Protein AF-A0A935S7Q2-F1 (afdb_monomer_lite)

Sequence (94 aa):
MWFQKEKAYSLKNTDRKSFLLLYEPGITIQFKIFRYLGVGGDAAFRFVLNREKKIGEQLNSPTFSIKLLVWPDQLYYVIAPKSKVTQQYGPAEW

Structure (mmCIF, N/CA/C/O backbone):
data_AF-A0A935S7Q2-F1
#
_entry.id   AF-A0A935S7Q2-F1
#
loop_
_atom_site.group_PDB
_atom_site.id
_atom_site.type_symbol
_atom_site.label_atom_id
_atom_site.label_alt_id
_atom_site.label_comp_id
_atom_site.label_asym_id
_atom_site.label_entity_id
_atom_site.label_seq_id
_atom_site.pdbx_PDB_ins_code
_atom_site.Cartn_x
_atom_site.Cartn_y
_atom_site.Cartn_z
_atom_site.occupancy
_atom_site.B_iso_or_equiv
_atom_site.auth_seq_id
_atom_site.auth_comp_id
_atom_site.auth_asym_id
_atom_site.auth_atom_id
_atom_site.pdbx_PDB_model_num
ATOM 1 N N . MET A 1 1 ? -9.031 -44.657 43.076 1.00 37.72 1 MET A N 1
ATOM 2 C CA . MET A 1 1 ? -10.006 -44.507 41.974 1.00 37.72 1 MET A CA 1
ATOM 3 C C . MET A 1 1 ? -10.142 -43.028 41.653 1.00 37.72 1 MET A C 1
ATOM 5 O O . MET A 1 1 ? -10.532 -42.270 42.529 1.00 37.72 1 MET A O 1
ATOM 9 N N . TRP A 1 2 ? -9.735 -42.613 40.454 1.00 41.34 2 TRP A N 1
ATOM 10 C CA . TRP A 1 2 ? -9.863 -41.235 39.973 1.00 41.34 2 TRP A CA 1
ATOM 11 C C . TRP A 1 2 ? -11.249 -41.055 39.344 1.00 41.34 2 TRP A C 1
ATOM 13 O O . TRP A 1 2 ? -11.561 -41.714 38.359 1.00 41.34 2 TRP A O 1
ATOM 23 N N . PHE A 1 3 ? -12.082 -40.188 39.918 1.00 57.25 3 PHE A N 1
ATOM 24 C CA . PHE A 1 3 ? -13.378 -39.818 39.344 1.00 57.25 3 PHE A CA 1
ATOM 25 C C . PHE A 1 3 ? -13.174 -38.653 38.366 1.00 57.25 3 PHE A C 1
ATOM 27 O O . PHE A 1 3 ? -13.100 -37.492 38.773 1.00 57.25 3 PHE A O 1
ATOM 34 N N . GLN A 1 4 ? -13.060 -38.951 37.070 1.00 65.19 4 GLN A N 1
ATOM 35 C CA . GLN A 1 4 ? -13.178 -37.929 36.030 1.00 65.19 4 GLN A CA 1
ATOM 36 C C . GLN A 1 4 ? -14.651 -37.534 35.888 1.00 65.19 4 GLN A C 1
ATOM 38 O O . GLN A 1 4 ? -15.496 -38.351 35.535 1.00 65.19 4 GLN A O 1
ATOM 43 N N . LYS A 1 5 ? -14.965 -36.267 36.182 1.00 58.91 5 LYS A N 1
ATOM 44 C CA . LYS A 1 5 ? -16.274 -35.677 35.887 1.00 58.91 5 LYS A CA 1
ATOM 45 C C . LYS A 1 5 ? -16.428 -35.545 34.375 1.00 58.91 5 LYS A C 1
ATOM 47 O O . LYS A 1 5 ? -15.808 -34.675 33.765 1.00 58.91 5 LYS A O 1
ATOM 52 N N . GLU A 1 6 ? -17.282 -36.372 33.792 1.00 61.91 6 GLU A N 1
ATOM 53 C CA . GLU A 1 6 ? -17.750 -36.206 32.421 1.00 61.91 6 GLU A CA 1
ATOM 54 C C . GLU A 1 6 ? -18.527 -34.884 32.320 1.00 61.91 6 GLU A C 1
ATOM 56 O O . GLU A 1 6 ? -19.565 -34.688 32.958 1.00 61.91 6 GLU A O 1
ATOM 61 N N . LYS A 1 7 ? -17.999 -33.922 31.555 1.00 56.78 7 LYS A N 1
ATOM 62 C CA . LYS A 1 7 ? -18.759 -32.724 31.192 1.00 56.78 7 LYS A CA 1
ATOM 63 C C . LYS A 1 7 ? -19.831 -33.149 30.194 1.00 56.78 7 LYS A C 1
ATOM 65 O O . LYS A 1 7 ? -19.527 -33.408 29.036 1.00 56.78 7 LYS A O 1
ATOM 70 N N . ALA A 1 8 ? -21.082 -33.196 30.642 1.00 52.38 8 ALA A N 1
ATOM 71 C CA . ALA A 1 8 ? -22.232 -33.344 29.764 1.00 52.38 8 ALA A CA 1
ATOM 72 C C . ALA A 1 8 ? -22.302 -32.136 28.813 1.00 52.38 8 ALA A C 1
ATOM 74 O O . ALA A 1 8 ? -22.642 -31.021 29.218 1.00 52.38 8 ALA A O 1
ATOM 75 N N . TYR A 1 9 ? -21.941 -32.344 27.548 1.00 58.56 9 TYR A N 1
ATOM 76 C CA . TYR A 1 9 ? -22.124 -31.353 26.494 1.00 58.56 9 TYR A CA 1
ATOM 77 C C . TYR A 1 9 ? -23.619 -31.277 26.167 1.00 58.56 9 TYR A C 1
ATOM 79 O O . TYR A 1 9 ? -24.166 -32.110 25.451 1.00 58.56 9 TYR A O 1
ATOM 87 N N . SER A 1 10 ? -24.298 -30.290 26.753 1.00 52.97 10 SER A N 1
ATOM 88 C CA . SER A 1 10 ? -25.690 -29.967 26.441 1.00 52.97 10 SER A CA 1
ATOM 89 C C . SER A 1 10 ? -25.782 -29.469 24.998 1.00 52.97 10 SER A C 1
ATOM 91 O O . SER A 1 10 ? -25.364 -28.356 24.681 1.00 52.97 10 SER A O 1
ATOM 93 N N . LEU A 1 11 ? -26.322 -30.312 24.120 1.00 56.03 11 LEU A N 1
ATOM 94 C CA . LEU A 1 11 ? -26.489 -30.092 22.682 1.00 56.03 11 LEU A CA 1
ATOM 95 C C . LEU A 1 11 ? -27.718 -29.206 22.400 1.00 56.03 11 LEU A C 1
ATOM 97 O O . LEU A 1 11 ? -28.581 -29.529 21.591 1.00 56.03 11 LEU A O 1
ATOM 101 N N . LYS A 1 12 ? -27.830 -28.080 23.110 1.00 48.94 12 LYS A N 1
ATOM 102 C CA . LYS A 1 12 ? -28.853 -27.058 22.864 1.00 48.94 12 LYS A CA 1
ATOM 103 C C . LYS A 1 12 ? -28.195 -25.862 22.184 1.00 48.94 12 LYS A C 1
ATOM 105 O O . LYS A 1 12 ? -28.072 -24.790 22.773 1.00 48.94 12 LYS A O 1
ATOM 110 N N . ASN A 1 13 ? -27.751 -26.061 20.943 1.00 50.06 13 ASN A N 1
ATOM 111 C CA . ASN A 1 13 ? -27.243 -24.982 20.098 1.00 50.06 13 ASN A CA 1
ATOM 112 C C . ASN A 1 13 ? -28.422 -24.134 19.600 1.00 50.06 13 ASN A C 1
ATOM 114 O O . ASN A 1 13 ? -28.898 -24.239 18.475 1.00 50.06 13 ASN A O 1
ATOM 118 N N . THR A 1 14 ? -28.925 -23.265 20.475 1.00 52.94 14 THR A N 1
ATOM 119 C CA . THR A 1 14 ? -29.451 -21.985 20.011 1.00 52.94 14 THR A CA 1
ATOM 120 C C . THR A 1 14 ? -28.230 -21.190 19.576 1.00 52.94 14 THR A C 1
ATOM 122 O O . THR A 1 14 ? -27.639 -20.462 20.372 1.00 52.94 14 THR A O 1
ATOM 125 N N . ASP A 1 15 ? -27.812 -21.389 18.327 1.00 55.97 15 ASP A N 1
ATOM 126 C CA . ASP A 1 15 ? -26.869 -20.510 17.647 1.00 55.97 15 ASP A CA 1
ATOM 127 C C . ASP A 1 15 ? -27.488 -19.109 17.634 1.00 55.97 15 ASP A C 1
ATOM 129 O O . ASP A 1 15 ? -28.306 -18.749 16.783 1.00 55.97 15 ASP A O 1
ATOM 133 N N . ARG A 1 16 ? -27.162 -18.318 18.662 1.00 56.03 16 ARG A N 1
ATOM 134 C CA . ARG A 1 16 ? -27.431 -16.886 18.681 1.00 56.03 16 ARG A CA 1
ATOM 135 C C . ARG A 1 16 ? -26.718 -16.319 17.461 1.00 56.03 16 ARG A C 1
ATOM 137 O O . ARG A 1 16 ? -25.495 -16.229 17.457 1.00 56.03 16 ARG A O 1
ATOM 144 N N . LYS A 1 17 ? -27.483 -15.966 16.423 1.00 58.34 17 LYS A N 1
ATOM 145 C CA . LYS A 1 17 ? -26.997 -15.201 15.270 1.00 58.34 17 LYS A CA 1
ATOM 146 C C . LYS A 1 17 ? -26.373 -13.903 15.784 1.00 58.34 17 LYS A C 1
ATOM 148 O O . LYS A 1 17 ? -27.069 -12.917 16.018 1.00 58.34 17 LYS A O 1
ATOM 153 N N . SER A 1 18 ? -25.064 -13.924 15.989 1.00 61.06 18 SER A N 1
ATOM 154 C CA . SER A 1 18 ? -24.281 -12.748 16.334 1.00 61.06 18 SER A CA 1
ATOM 155 C C . SER A 1 18 ? -24.153 -11.904 15.076 1.00 61.06 18 SER A C 1
ATOM 157 O O . SER A 1 18 ? -23.500 -12.296 14.112 1.00 61.06 18 SER A O 1
ATOM 159 N N . PHE A 1 19 ? -24.842 -10.767 15.054 1.00 62.56 19 PHE A N 1
ATOM 160 C CA . PHE A 1 19 ? -24.701 -9.789 13.986 1.00 62.56 19 PHE A CA 1
ATOM 161 C C . PHE A 1 19 ? -23.360 -9.073 14.170 1.00 62.56 19 PHE A C 1
ATOM 163 O O . PHE A 1 19 ? -23.164 -8.374 15.168 1.00 62.56 19 PHE A O 1
ATOM 170 N N . LEU A 1 20 ? -22.437 -9.297 13.236 1.00 68.88 20 LEU A N 1
ATOM 171 C CA . LEU A 1 20 ? -21.115 -8.681 13.214 1.00 68.88 20 LEU A CA 1
ATOM 172 C C . LEU A 1 20 ? -21.096 -7.636 12.104 1.00 68.88 20 LEU A C 1
ATOM 174 O O . LEU A 1 20 ? -21.281 -7.967 10.934 1.00 68.88 20 LEU A O 1
ATOM 178 N N . LEU A 1 21 ? -20.883 -6.378 12.479 1.00 71.62 21 LEU A N 1
ATOM 179 C CA . LEU A 1 21 ? -20.626 -5.304 11.527 1.00 71.62 21 LEU A CA 1
ATOM 180 C C . LEU A 1 21 ? -19.121 -5.097 11.437 1.00 71.62 21 LEU A C 1
ATOM 182 O O . LEU A 1 21 ? -18.473 -4.779 12.436 1.00 71.62 21 LEU A O 1
ATOM 186 N N . LEU A 1 22 ? -18.587 -5.289 10.235 1.00 78.12 22 LEU A N 1
ATOM 187 C CA . LEU A 1 22 ? -17.181 -5.095 9.926 1.00 78.12 22 LEU A CA 1
ATOM 188 C C . LEU A 1 22 ? -17.011 -3.805 9.131 1.00 78.12 22 LEU A C 1
ATOM 190 O O . LEU A 1 22 ? -17.651 -3.630 8.096 1.00 78.12 22 LEU A O 1
ATOM 194 N N . TYR A 1 23 ? -16.140 -2.923 9.603 1.00 81.69 23 TYR A N 1
ATOM 195 C CA . TYR A 1 23 ? -15.759 -1.713 8.893 1.00 81.69 23 TYR A CA 1
ATOM 196 C C . TYR A 1 23 ? -14.235 -1.628 8.825 1.00 81.69 23 TYR A C 1
ATOM 198 O O . TYR A 1 23 ? -13.563 -1.744 9.846 1.00 81.69 23 TYR A O 1
ATOM 206 N N . GLU A 1 24 ? -13.689 -1.446 7.626 1.00 82.44 24 GLU A N 1
ATOM 207 C CA . GLU A 1 24 ? -12.244 -1.407 7.375 1.00 82.44 24 GLU A CA 1
ATOM 208 C C . GLU A 1 24 ? -11.860 -0.079 6.708 1.00 82.44 24 GLU A C 1
ATOM 210 O O . GLU A 1 24 ? -11.703 -0.018 5.489 1.00 82.44 24 GLU A O 1
ATOM 215 N N . PRO A 1 25 ? -11.745 1.025 7.471 1.00 86.31 25 PRO A N 1
ATOM 216 C CA . PRO A 1 25 ? -11.175 2.259 6.954 1.00 86.31 25 PRO A CA 1
ATOM 217 C C . PRO A 1 25 ? -9.710 2.025 6.583 1.00 86.31 25 PRO A C 1
ATOM 219 O O . PRO A 1 25 ? -8.905 1.617 7.422 1.00 86.31 25 PRO A O 1
ATOM 222 N N . GLY A 1 26 ? -9.366 2.300 5.327 1.00 85.62 26 GLY A N 1
ATOM 223 C CA . GLY A 1 26 ? -8.018 2.136 4.799 1.00 85.62 26 GLY A CA 1
ATOM 224 C C . GLY A 1 26 ? -7.553 3.347 4.010 1.00 85.62 26 GLY A C 1
ATOM 225 O O . GLY A 1 26 ? -8.338 4.000 3.324 1.00 85.62 26 GLY A O 1
ATOM 226 N N . ILE A 1 27 ? -6.261 3.640 4.119 1.00 88.75 27 ILE A N 1
ATOM 227 C CA . ILE A 1 27 ? -5.556 4.626 3.308 1.00 88.75 27 ILE A CA 1
ATOM 228 C C . ILE A 1 27 ? -4.456 3.883 2.559 1.00 88.75 27 ILE A C 1
ATOM 230 O O . ILE A 1 27 ? -3.650 3.164 3.153 1.00 88.75 27 ILE A O 1
ATOM 234 N N . THR A 1 28 ? -4.400 4.084 1.247 1.00 90.69 28 THR A N 1
ATOM 235 C CA . THR A 1 28 ? -3.343 3.531 0.404 1.00 90.69 28 THR A CA 1
ATOM 236 C C . THR A 1 28 ? -2.546 4.675 -0.207 1.00 90.69 28 THR A C 1
ATOM 238 O O . THR A 1 28 ? -3.105 5.576 -0.828 1.00 90.69 28 THR A O 1
ATOM 241 N N . ILE A 1 29 ? -1.228 4.619 -0.060 1.00 90.50 29 ILE A N 1
ATOM 242 C CA . ILE A 1 29 ? -0.281 5.550 -0.665 1.00 90.50 29 ILE A CA 1
ATOM 243 C C . ILE A 1 29 ? 0.476 4.783 -1.740 1.00 90.50 29 ILE A C 1
ATOM 245 O O . ILE A 1 29 ? 0.992 3.699 -1.481 1.00 90.50 29 ILE A O 1
ATOM 249 N N . GLN A 1 30 ? 0.534 5.320 -2.954 1.00 90.75 30 GLN A N 1
ATOM 250 C CA . GLN A 1 30 ? 1.206 4.678 -4.082 1.00 90.75 30 GLN A CA 1
ATOM 251 C C . GLN A 1 30 ? 2.154 5.675 -4.738 1.00 90.75 30 GLN A C 1
ATOM 253 O O . GLN A 1 30 ? 1.757 6.789 -5.070 1.00 90.75 30 GLN A O 1
ATOM 258 N N . PHE A 1 31 ? 3.399 5.258 -4.935 1.00 88.62 31 PHE A N 1
ATOM 259 C CA . PHE A 1 31 ? 4.444 6.026 -5.590 1.00 88.62 31 PHE A CA 1
ATOM 260 C C . PHE A 1 31 ? 4.979 5.255 -6.792 1.00 88.62 31 PHE A C 1
ATOM 262 O O . PHE A 1 31 ? 5.467 4.129 -6.683 1.00 88.62 31 PHE A O 1
ATOM 269 N N . LYS A 1 32 ? 4.911 5.884 -7.962 1.00 88.62 32 LYS A N 1
ATOM 270 C CA . LYS A 1 32 ? 5.517 5.371 -9.190 1.00 88.62 32 LYS A CA 1
ATOM 271 C C . LYS A 1 32 ? 6.984 5.814 -9.215 1.00 88.62 32 LYS A C 1
ATOM 273 O O . LYS A 1 32 ? 7.249 7.003 -9.344 1.00 88.62 32 LYS A O 1
ATOM 278 N N . ILE A 1 33 ? 7.919 4.877 -9.030 1.00 84.00 33 ILE A N 1
ATOM 279 C CA . ILE A 1 33 ? 9.368 5.168 -8.994 1.00 84.00 33 ILE A CA 1
ATOM 280 C C . ILE A 1 33 ? 9.945 5.155 -10.415 1.00 84.00 33 ILE A C 1
ATOM 282 O O . ILE A 1 33 ? 10.722 6.024 -10.792 1.00 84.00 33 ILE A O 1
ATOM 286 N N . PHE A 1 34 ? 9.540 4.170 -11.215 1.00 80.50 34 PHE A N 1
ATOM 287 C CA . PHE A 1 34 ? 9.926 3.992 -12.608 1.00 80.50 34 PHE A CA 1
ATOM 288 C C . PHE A 1 34 ? 8.681 3.878 -13.489 1.00 80.50 34 PHE A C 1
ATOM 290 O O . PHE A 1 34 ? 7.584 3.567 -13.026 1.00 80.50 34 PHE A O 1
ATOM 297 N N . ARG A 1 35 ? 8.859 4.042 -14.804 1.00 75.62 35 ARG A N 1
ATOM 298 C CA . ARG A 1 35 ? 7.779 3.896 -15.799 1.00 75.62 35 ARG A CA 1
ATOM 299 C C . ARG A 1 35 ? 7.041 2.557 -15.700 1.00 75.62 35 ARG A C 1
ATOM 301 O O . ARG A 1 35 ? 5.833 2.516 -15.905 1.00 75.62 35 ARG A O 1
ATOM 308 N N . TYR A 1 36 ? 7.763 1.496 -15.338 1.00 79.62 36 TYR A N 1
ATOM 309 C CA . TYR A 1 36 ? 7.257 0.127 -15.227 1.00 79.62 36 TYR A CA 1
ATOM 310 C C . TYR A 1 36 ? 7.183 -0.405 -13.788 1.00 79.62 36 TYR A C 1
ATOM 312 O O . TYR A 1 36 ? 6.696 -1.517 -13.592 1.00 79.62 36 TYR A O 1
ATOM 320 N N . LEU A 1 37 ? 7.654 0.350 -12.786 1.00 86.88 37 LEU A N 1
ATOM 321 C CA . LEU A 1 37 ? 7.760 -0.131 -11.406 1.00 86.88 37 LEU A CA 1
ATOM 322 C C . LEU A 1 37 ? 7.364 0.948 -10.400 1.00 86.88 37 LEU A C 1
ATOM 324 O O . LEU A 1 37 ? 7.812 2.090 -10.457 1.00 86.88 37 LEU A O 1
ATOM 328 N N . GLY A 1 38 ? 6.522 0.575 -9.452 1.00 90.38 38 GLY A N 1
ATOM 329 C CA . GLY A 1 38 ? 6.050 1.426 -8.376 1.00 90.38 38 GLY A CA 1
ATOM 330 C C . GLY A 1 38 ? 6.051 0.673 -7.062 1.00 90.38 38 GLY A C 1
ATOM 331 O O . GLY A 1 38 ? 6.163 -0.551 -7.008 1.00 90.38 38 GLY A O 1
ATOM 332 N N . VAL A 1 39 ? 5.917 1.426 -5.987 1.00 92.69 39 VAL A N 1
ATOM 333 C CA . VAL A 1 39 ? 5.777 0.900 -4.636 1.00 92.69 39 VAL A CA 1
ATOM 334 C C . VAL A 1 39 ? 4.564 1.546 -3.998 1.00 92.69 39 VAL A C 1
ATOM 336 O O . VAL A 1 39 ? 4.234 2.695 -4.277 1.00 92.69 39 VAL A O 1
ATOM 339 N N . GLY A 1 40 ? 3.878 0.811 -3.142 1.00 91.44 40 GLY A N 1
ATOM 340 C CA . GLY A 1 40 ? 2.751 1.317 -2.386 1.00 91.44 40 GLY A CA 1
ATOM 341 C C . GLY A 1 40 ? 2.807 0.848 -0.946 1.00 91.44 40 GLY A C 1
ATOM 342 O O . GLY A 1 40 ? 3.305 -0.233 -0.648 1.00 91.44 40 GLY A O 1
ATOM 343 N N . GLY A 1 41 ? 2.292 1.676 -0.055 1.00 93.56 41 GLY A N 1
ATOM 344 C CA . GLY A 1 41 ? 2.001 1.327 1.322 1.00 93.56 41 GLY A CA 1
ATOM 345 C C . GLY A 1 41 ? 0.498 1.374 1.533 1.00 93.56 41 GLY A C 1
ATOM 346 O O . GLY A 1 41 ? -0.192 2.247 1.015 1.00 93.56 41 GLY A O 1
ATOM 347 N N . ASP A 1 42 ? -0.013 0.424 2.287 1.00 90.12 42 ASP A N 1
ATOM 348 C CA . ASP A 1 42 ? -1.405 0.336 2.680 1.00 90.12 42 ASP A CA 1
ATOM 349 C C . ASP A 1 42 ? -1.467 0.287 4.200 1.00 90.12 42 ASP A C 1
ATOM 351 O O . ASP A 1 42 ? -0.741 -0.486 4.830 1.00 90.12 42 ASP A O 1
ATOM 355 N N . ALA A 1 43 ? -2.288 1.156 4.771 1.00 89.25 43 ALA A N 1
ATOM 356 C CA . ALA A 1 43 ? -2.575 1.187 6.188 1.00 89.25 43 ALA A CA 1
ATOM 357 C C . ALA A 1 43 ? -4.093 1.165 6.351 1.00 89.25 43 ALA A C 1
ATOM 359 O O . ALA A 1 43 ? -4.779 2.130 6.013 1.00 89.25 43 ALA A O 1
ATOM 360 N N . ALA A 1 44 ? -4.610 0.061 6.872 1.00 87.06 44 ALA A N 1
ATOM 361 C CA . ALA A 1 44 ? -6.022 -0.124 7.147 1.00 87.06 44 ALA A CA 1
ATOM 362 C C . ALA A 1 44 ? -6.240 -0.463 8.614 1.00 87.06 44 ALA A C 1
ATOM 364 O O . ALA A 1 44 ? -5.389 -1.047 9.281 1.00 87.06 44 ALA A O 1
ATOM 365 N N . PHE A 1 45 ? -7.395 -0.093 9.140 1.00 83.06 45 PHE A N 1
ATOM 366 C CA . PHE A 1 45 ? -7.779 -0.441 10.493 1.00 83.06 45 PHE A CA 1
ATOM 367 C C . PHE A 1 45 ? -9.067 -1.236 10.441 1.00 83.06 45 PHE A C 1
ATOM 369 O O . PHE A 1 45 ? -10.083 -0.733 9.986 1.00 83.06 45 PHE A O 1
ATOM 376 N N . ARG A 1 46 ? -9.042 -2.484 10.900 1.00 83.81 46 ARG A N 1
ATOM 377 C CA . ARG A 1 46 ? -10.239 -3.316 10.972 1.00 83.81 46 ARG A CA 1
ATOM 378 C C . ARG A 1 46 ? -10.983 -3.008 12.260 1.00 83.81 46 ARG A C 1
ATOM 380 O O . ARG A 1 46 ? -10.432 -3.205 13.339 1.00 83.81 46 ARG A O 1
ATOM 387 N N . PHE A 1 47 ? -12.221 -2.540 12.152 1.00 78.56 47 PHE A N 1
ATOM 388 C CA . PHE A 1 47 ? -13.114 -2.299 13.279 1.00 78.56 47 PHE A CA 1
ATOM 389 C C . PHE A 1 47 ? -14.297 -3.265 13.229 1.00 78.56 47 PHE A C 1
ATOM 391 O O . PHE A 1 47 ? -15.056 -3.293 12.258 1.00 78.56 47 PHE A O 1
ATOM 398 N N . VAL A 1 48 ? -14.459 -4.064 14.281 1.00 77.50 48 VAL A N 1
ATOM 399 C CA . VAL A 1 48 ? -15.539 -5.045 14.411 1.00 77.50 48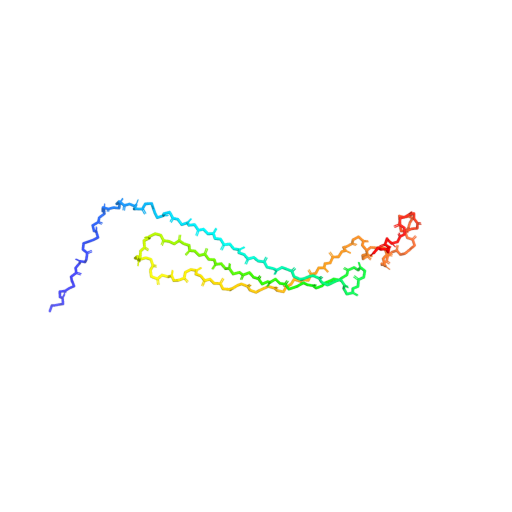 VAL A CA 1
ATOM 400 C C . VAL A 1 48 ? -16.468 -4.607 15.534 1.00 77.50 48 VAL A C 1
ATOM 402 O O . VAL A 1 48 ? -16.126 -4.652 16.716 1.00 77.50 48 VAL A O 1
ATOM 405 N N . LEU A 1 49 ? -17.682 -4.214 15.161 1.00 68.56 49 LEU A N 1
ATOM 406 C CA . LEU A 1 49 ? -18.771 -3.961 16.094 1.00 68.56 49 LEU A CA 1
ATOM 407 C C . LEU A 1 49 ? -19.513 -5.270 16.341 1.00 68.56 49 LEU A C 1
ATOM 409 O O . LEU A 1 49 ? -20.269 -5.748 15.492 1.00 68.56 49 LEU A O 1
ATOM 413 N N . ASN A 1 50 ? -19.302 -5.837 17.526 1.00 66.50 50 ASN A N 1
ATOM 414 C CA . ASN A 1 50 ? -20.050 -6.989 18.000 1.00 66.50 50 ASN A CA 1
ATOM 415 C C . ASN A 1 50 ? -21.040 -6.573 19.096 1.00 66.50 50 ASN A C 1
ATOM 417 O O . ASN A 1 50 ? -20.679 -5.896 20.058 1.00 66.50 50 ASN A O 1
ATOM 421 N N . ARG A 1 51 ? -22.300 -6.997 18.959 1.00 54.47 51 ARG A N 1
ATOM 422 C CA . ARG A 1 51 ? -23.367 -6.717 19.932 1.00 54.47 51 ARG A CA 1
ATOM 423 C C . ARG A 1 51 ? -23.276 -7.603 21.184 1.00 54.47 51 ARG A C 1
ATOM 425 O O . ARG A 1 51 ? -23.796 -7.232 22.235 1.00 54.47 51 ARG A O 1
ATOM 432 N N . GLU A 1 52 ? -22.618 -8.758 21.098 1.00 59.12 52 GLU A N 1
ATOM 433 C CA . 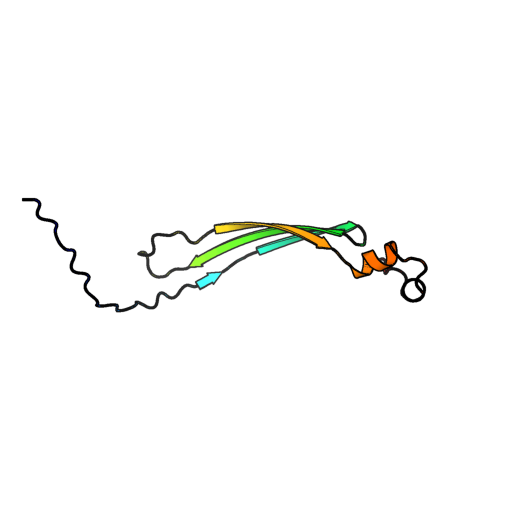GLU A 1 52 ? -22.472 -9.716 22.201 1.00 59.12 52 GLU A CA 1
ATOM 434 C C . GLU A 1 52 ? -21.111 -9.544 22.906 1.00 59.12 52 GLU A C 1
ATOM 436 O O . GLU A 1 52 ? -20.068 -9.916 22.374 1.00 59.12 52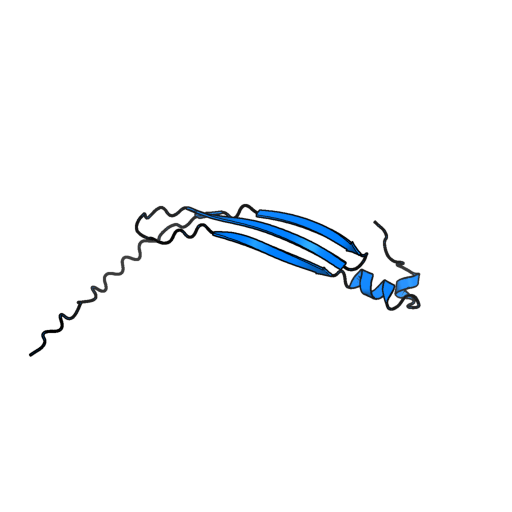 GLU A O 1
ATOM 441 N N . LYS A 1 53 ? -21.120 -9.059 24.161 1.00 56.00 53 LYS A N 1
ATOM 442 C CA . LYS A 1 53 ? -19.932 -8.912 25.041 1.00 56.00 53 LYS A CA 1
ATOM 443 C C . LYS A 1 53 ? -19.182 -10.227 25.345 1.00 56.00 53 LYS A C 1
ATOM 445 O O . LYS A 1 53 ? -18.176 -10.198 26.047 1.00 56.00 53 LYS A O 1
ATOM 450 N N . LYS A 1 54 ? -19.694 -11.380 24.897 1.00 55.75 54 LYS A N 1
ATOM 451 C CA . LYS A 1 54 ? -19.169 -12.717 25.226 1.00 55.75 54 LYS A CA 1
ATOM 452 C C . LYS A 1 54 ? -18.108 -13.244 24.265 1.00 55.75 54 LYS A C 1
ATOM 454 O O . LYS A 1 54 ? -17.467 -14.238 24.593 1.00 55.75 54 LYS A O 1
ATOM 459 N N . ILE A 1 55 ? -17.914 -12.608 23.113 1.00 57.34 55 ILE A N 1
ATOM 460 C CA . ILE A 1 55 ? -16.829 -12.979 22.204 1.00 57.34 55 ILE A CA 1
ATOM 461 C C . ILE A 1 55 ? -15.607 -12.184 22.665 1.00 57.34 55 ILE A C 1
ATOM 463 O O . ILE A 1 55 ? -15.453 -11.017 22.326 1.00 57.34 55 ILE A O 1
ATOM 467 N N . GLY A 1 56 ? -14.812 -12.789 23.550 1.00 51.88 56 GLY A N 1
ATOM 468 C CA . GLY A 1 56 ? -13.659 -12.178 24.224 1.00 51.88 56 GLY A CA 1
ATOM 469 C C . GLY A 1 56 ? -12.463 -11.870 23.319 1.00 51.88 56 GLY A C 1
ATOM 470 O O . GLY A 1 56 ? -11.367 -11.651 23.822 1.00 51.88 56 GLY A O 1
ATOM 471 N N . GLU A 1 57 ? -12.656 -11.852 22.005 1.00 60.31 57 GLU A N 1
ATOM 472 C CA . GLU A 1 57 ? -11.622 -11.517 21.039 1.00 60.31 57 GLU A CA 1
ATOM 473 C C . GLU A 1 57 ? -11.880 -10.096 20.538 1.00 60.31 57 GLU A C 1
ATOM 475 O O . GLU A 1 57 ? -12.872 -9.819 19.862 1.00 60.31 57 GLU A O 1
ATOM 480 N N . GLN A 1 58 ? -10.990 -9.165 20.892 1.00 60.50 58 GLN A N 1
ATOM 481 C CA . GLN A 1 58 ? -10.896 -7.899 20.173 1.00 60.50 58 GLN A CA 1
ATOM 482 C C . GLN A 1 58 ? -10.446 -8.222 18.747 1.00 60.50 58 GLN A C 1
ATOM 484 O O . GLN A 1 58 ? -9.260 -8.335 18.469 1.00 60.50 58 GLN A O 1
ATOM 489 N N . LEU A 1 59 ? -11.406 -8.363 17.836 1.00 69.19 59 LEU A N 1
ATOM 490 C CA . LEU A 1 59 ? -11.156 -8.563 16.405 1.00 69.19 59 LEU A CA 1
ATOM 491 C C . LEU A 1 59 ? -10.718 -7.262 15.700 1.00 69.19 59 LEU A C 1
ATOM 493 O O . LEU A 1 59 ? -10.625 -7.213 14.474 1.00 69.19 59 LEU A O 1
ATOM 497 N N . ASN A 1 60 ? -10.463 -6.204 16.476 1.00 73.25 60 ASN A N 1
ATOM 498 C CA . ASN A 1 60 ? -9.935 -4.947 15.978 1.00 73.25 60 ASN A CA 1
ATOM 499 C C . ASN A 1 60 ? -8.438 -5.101 15.734 1.00 73.25 60 ASN A C 1
ATOM 501 O O . ASN A 1 60 ? -7.674 -5.287 16.680 1.00 73.25 60 ASN A O 1
ATOM 505 N N . SER A 1 61 ? -8.020 -5.004 14.477 1.00 78.25 61 SER A N 1
ATOM 506 C CA . SER A 1 61 ? -6.621 -5.190 14.102 1.00 78.25 61 SER A CA 1
ATOM 507 C C . SER A 1 61 ? -6.167 -4.108 13.123 1.00 78.25 61 SER A C 1
ATOM 509 O O . SER A 1 61 ? -6.795 -3.945 12.069 1.00 78.25 61 SER A O 1
ATOM 511 N N . PRO A 1 62 ? -5.070 -3.385 13.410 1.00 83.94 62 PRO A N 1
ATOM 512 C CA . PRO A 1 62 ? -4.403 -2.599 12.386 1.00 83.94 62 PRO A CA 1
ATOM 513 C C . PRO A 1 62 ? -3.771 -3.541 11.355 1.00 83.94 62 PRO A C 1
ATOM 515 O O . PRO A 1 62 ? -3.212 -4.581 11.700 1.00 83.94 62 PRO A O 1
ATOM 518 N N . THR A 1 63 ? -3.866 -3.169 10.088 1.00 84.12 63 THR A N 1
ATOM 519 C CA . THR A 1 63 ? -3.312 -3.897 8.950 1.00 84.12 63 THR A CA 1
ATOM 520 C C . THR A 1 63 ? -2.371 -2.965 8.213 1.00 84.12 63 THR A C 1
ATOM 522 O O . THR A 1 63 ? -2.760 -1.874 7.805 1.00 84.12 63 THR A O 1
ATOM 525 N N . PHE A 1 64 ? -1.129 -3.401 8.037 1.00 89.00 64 PHE A N 1
ATOM 526 C CA . PHE A 1 64 ? -0.147 -2.702 7.221 1.00 89.00 64 PHE A CA 1
ATOM 527 C C . PHE A 1 64 ? 0.303 -3.636 6.112 1.00 89.00 64 PHE A C 1
ATOM 529 O O . PHE A 1 64 ? 0.585 -4.809 6.358 1.00 89.00 64 PHE A O 1
ATOM 536 N N . SER A 1 65 ? 0.347 -3.145 4.882 1.00 88.44 65 SER A N 1
ATOM 537 C CA . SER A 1 65 ? 0.810 -3.927 3.740 1.00 88.44 65 SER A CA 1
ATOM 538 C C . SER A 1 65 ? 1.707 -3.091 2.844 1.00 88.44 65 SER A C 1
ATOM 540 O O . SER A 1 65 ? 1.419 -1.934 2.555 1.00 88.44 65 SER A O 1
ATOM 542 N N . ILE A 1 66 ? 2.799 -3.693 2.382 1.00 90.88 66 ILE A N 1
ATOM 543 C CA . ILE A 1 66 ? 3.690 -3.106 1.381 1.00 90.88 66 ILE A CA 1
ATOM 544 C C . ILE A 1 66 ? 3.368 -3.775 0.047 1.00 90.88 66 ILE A C 1
ATOM 546 O O . ILE A 1 66 ? 3.281 -4.998 -0.040 1.00 90.88 66 ILE A O 1
ATOM 550 N N . LYS A 1 67 ? 3.161 -2.966 -0.987 1.00 90.12 67 LYS A N 1
ATOM 551 C CA . LYS A 1 67 ? 2.773 -3.392 -2.331 1.00 90.12 67 LYS A CA 1
ATOM 552 C C . LYS A 1 67 ? 3.891 -3.026 -3.302 1.00 90.12 67 LYS A C 1
ATOM 554 O O . LYS A 1 67 ? 4.405 -1.911 -3.272 1.00 90.12 67 LYS A O 1
ATOM 559 N N . LEU A 1 68 ? 4.247 -3.955 -4.182 1.00 91.62 68 LEU A N 1
ATOM 560 C CA . LEU A 1 68 ? 5.101 -3.686 -5.335 1.00 91.62 68 LEU A CA 1
ATOM 561 C C . LEU A 1 68 ? 4.207 -3.668 -6.576 1.00 91.62 68 LEU A C 1
ATOM 563 O O . LEU A 1 68 ? 3.478 -4.622 -6.838 1.00 91.62 68 LEU A O 1
ATOM 567 N N . LEU A 1 69 ? 4.221 -2.555 -7.297 1.00 89.62 69 LEU A N 1
ATOM 568 C CA . LEU A 1 6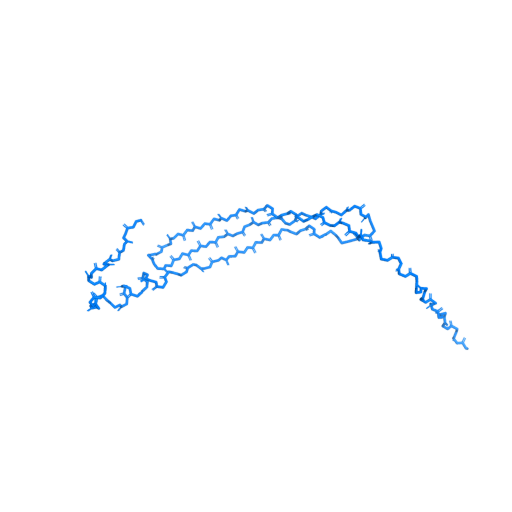9 ? 3.401 -2.320 -8.478 1.00 89.62 69 LEU A CA 1
ATOM 569 C C . LEU A 1 69 ? 4.283 -2.521 -9.705 1.00 89.62 69 LEU A C 1
ATOM 571 O O . LEU A 1 69 ? 5.341 -1.906 -9.816 1.00 89.62 69 LEU A O 1
ATOM 575 N N . VAL A 1 70 ? 3.860 -3.375 -10.630 1.00 88.56 70 VAL A N 1
ATOM 576 C CA . VAL A 1 70 ? 4.569 -3.589 -11.896 1.00 88.56 70 VAL A CA 1
ATOM 577 C C . VAL A 1 70 ? 3.598 -3.325 -13.030 1.00 88.56 70 VAL A C 1
ATOM 579 O O . VAL A 1 70 ? 2.504 -3.886 -13.055 1.00 88.56 70 VAL A O 1
ATOM 582 N N . TRP A 1 71 ? 4.008 -2.481 -13.974 1.00 87.81 71 TRP A N 1
ATOM 583 C CA . TRP A 1 71 ? 3.268 -2.210 -15.203 1.00 87.81 71 TRP A CA 1
ATOM 584 C C . TRP A 1 71 ? 3.937 -2.954 -16.364 1.00 87.81 71 TRP A C 1
ATOM 586 O O . TRP A 1 71 ? 4.883 -2.431 -16.960 1.00 87.81 71 TRP A O 1
ATOM 596 N N . PRO A 1 72 ? 3.480 -4.177 -16.692 1.00 80.88 72 PRO A N 1
ATOM 597 C CA . PRO A 1 72 ? 4.118 -5.010 -17.712 1.00 80.88 72 PRO A CA 1
ATOM 598 C C . PRO A 1 72 ? 4.047 -4.401 -19.118 1.00 80.88 72 PRO A C 1
ATOM 600 O O . PRO A 1 72 ? 4.954 -4.611 -19.914 1.00 80.88 72 PRO A O 1
ATOM 603 N N . ASP A 1 73 ? 3.018 -3.603 -19.404 1.00 77.00 73 ASP A N 1
ATOM 604 C CA . ASP A 1 73 ? 2.871 -2.865 -20.665 1.00 77.00 73 ASP A CA 1
ATOM 605 C C . ASP A 1 73 ? 4.058 -1.910 -20.905 1.00 77.00 73 ASP A C 1
ATOM 607 O O . ASP A 1 73 ? 4.745 -1.979 -21.921 1.00 77.00 73 ASP A O 1
ATOM 611 N N . GLN A 1 74 ? 4.408 -1.113 -19.893 1.00 74.88 74 GLN A N 1
ATOM 612 C CA . GLN A 1 74 ? 5.561 -0.209 -19.943 1.00 74.88 74 GLN A CA 1
ATOM 613 C C . GLN A 1 74 ? 6.891 -0.976 -19.954 1.00 74.88 74 GLN A C 1
ATOM 615 O O . GLN A 1 74 ? 7.843 -0.559 -20.612 1.00 74.88 74 GLN A O 1
ATOM 620 N N . LEU A 1 75 ? 6.961 -2.116 -19.258 1.00 79.38 75 LEU A N 1
ATOM 621 C CA . LEU A 1 75 ? 8.140 -2.984 -19.278 1.00 79.38 75 LEU A CA 1
ATOM 622 C C . LEU A 1 75 ? 8.409 -3.527 -20.691 1.00 79.38 75 LEU A C 1
ATOM 624 O O . LEU A 1 75 ? 9.557 -3.553 -21.135 1.00 79.38 75 LEU A O 1
ATOM 628 N N . TYR A 1 76 ? 7.358 -3.910 -21.419 1.00 72.81 76 TYR A N 1
ATOM 629 C CA . TYR A 1 76 ? 7.464 -4.422 -22.782 1.00 72.81 76 TYR A CA 1
ATOM 630 C C . TYR A 1 76 ? 8.056 -3.384 -23.745 1.00 72.81 76 TYR A C 1
ATOM 632 O O . TYR A 1 76 ? 8.968 -3.706 -24.511 1.00 72.81 76 TYR A O 1
ATOM 640 N N . TYR A 1 77 ? 7.622 -2.124 -23.653 1.00 70.88 77 TYR A N 1
ATOM 641 C CA . TYR A 1 77 ? 8.166 -1.043 -24.481 1.00 70.88 77 TYR A CA 1
ATOM 642 C C . TYR A 1 77 ? 9.636 -0.723 -24.178 1.00 70.88 77 TYR A C 1
ATOM 644 O O . TYR A 1 77 ? 10.379 -0.343 -25.083 1.00 70.88 77 TYR A O 1
ATOM 652 N N . VAL A 1 78 ? 10.081 -0.919 -22.933 1.00 71.00 78 VAL A N 1
ATOM 653 C CA . VAL A 1 78 ? 11.485 -0.721 -22.537 1.00 71.00 78 VAL A CA 1
ATOM 654 C C . VAL A 1 78 ? 12.379 -1.875 -23.010 1.00 71.00 78 VAL A C 1
ATOM 656 O O . VAL A 1 78 ? 13.495 -1.629 -23.463 1.00 71.00 78 VAL A O 1
ATOM 659 N N . ILE A 1 79 ? 11.909 -3.126 -22.939 1.00 77.75 79 ILE A N 1
ATOM 660 C CA . ILE A 1 79 ? 12.703 -4.314 -23.313 1.00 77.75 79 ILE A CA 1
ATOM 661 C C . ILE A 1 79 ? 12.752 -4.517 -24.835 1.00 77.75 79 ILE A C 1
ATOM 663 O O . ILE A 1 79 ? 13.784 -4.920 -25.371 1.00 77.75 79 ILE A O 1
ATOM 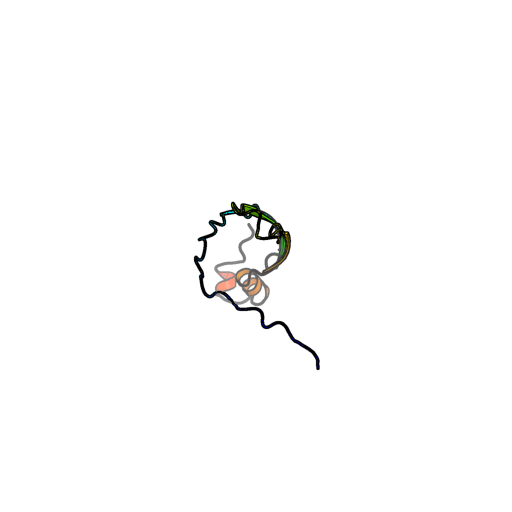667 N N . ALA A 1 80 ? 11.661 -4.225 -25.549 1.00 73.12 80 ALA A N 1
ATOM 668 C CA . ALA A 1 80 ? 11.550 -4.418 -26.994 1.00 73.12 80 ALA A CA 1
ATOM 669 C C . ALA A 1 80 ? 11.317 -3.088 -27.747 1.00 73.12 80 ALA A C 1
ATOM 671 O O . ALA A 1 80 ? 10.292 -2.926 -28.421 1.00 73.12 80 ALA A O 1
ATOM 672 N N . PRO A 1 81 ? 12.278 -2.141 -27.722 1.00 63.03 81 PRO A N 1
ATOM 673 C CA . PRO A 1 81 ? 12.119 -0.820 -28.339 1.00 63.03 81 PRO A CA 1
ATOM 674 C C . PRO A 1 81 ? 12.021 -0.865 -29.874 1.00 63.03 81 PRO A C 1
ATOM 676 O O . PRO A 1 81 ? 11.535 0.073 -30.498 1.00 63.03 81 PRO A O 1
ATOM 679 N N . LYS A 1 82 ? 12.471 -1.960 -30.505 1.00 61.19 82 LYS A N 1
ATOM 680 C CA . LYS A 1 82 ? 12.459 -2.154 -31.968 1.00 61.19 82 LYS A CA 1
ATOM 681 C C . LYS A 1 82 ? 11.253 -2.951 -32.487 1.00 61.19 82 LYS A C 1
ATOM 683 O O . LYS A 1 82 ? 11.197 -3.261 -33.675 1.00 61.19 82 LYS A O 1
ATOM 688 N N . SER A 1 83 ? 10.305 -3.312 -31.621 1.00 68.75 83 SER A N 1
ATOM 689 C CA . SER A 1 83 ? 9.048 -3.938 -32.044 1.00 68.75 83 SER A CA 1
ATOM 690 C C . SER A 1 83 ? 8.179 -2.921 -32.793 1.00 68.75 83 SER A C 1
ATOM 692 O O . SER A 1 83 ? 8.080 -1.765 -32.380 1.00 68.75 83 SER A O 1
ATOM 694 N N . LYS A 1 84 ? 7.513 -3.353 -33.876 1.00 60.38 84 LYS A N 1
ATOM 695 C CA . LYS A 1 84 ? 6.580 -2.508 -34.650 1.00 60.38 84 LYS A CA 1
ATOM 696 C C . LYS A 1 84 ? 5.469 -1.913 -33.770 1.00 60.38 84 LYS A C 1
ATOM 698 O O . LYS A 1 84 ? 5.017 -0.806 -34.031 1.00 60.38 84 LYS A O 1
ATOM 703 N N . VAL A 1 85 ? 5.080 -2.623 -32.707 1.00 64.25 85 VAL A N 1
ATOM 704 C CA . VAL A 1 85 ? 4.066 -2.184 -31.733 1.00 64.25 85 VAL A CA 1
ATOM 705 C C . VAL A 1 85 ? 4.595 -1.035 -30.863 1.00 64.25 85 VAL A C 1
ATOM 707 O O . VAL A 1 85 ? 3.898 -0.044 -30.670 1.00 64.25 85 VAL A O 1
ATOM 710 N N . THR A 1 86 ? 5.853 -1.112 -30.417 1.00 62.81 86 THR A N 1
ATOM 711 C CA . THR A 1 86 ? 6.509 -0.076 -29.600 1.00 62.81 86 THR A CA 1
ATOM 712 C C . THR A 1 86 ? 6.763 1.218 -30.371 1.00 62.81 86 THR A C 1
ATOM 714 O O . THR A 1 86 ? 6.698 2.295 -29.794 1.00 62.81 86 THR A O 1
ATOM 717 N N . GLN A 1 87 ? 7.037 1.146 -31.677 1.00 63.62 87 GLN A N 1
ATOM 718 C CA . GLN A 1 87 ? 7.200 2.347 -32.510 1.00 63.62 87 GLN A CA 1
ATOM 719 C C . GLN A 1 87 ? 5.874 3.063 -32.794 1.00 63.62 87 GLN A C 1
ATOM 721 O O . GLN A 1 87 ? 5.870 4.276 -32.980 1.00 63.62 87 GLN A O 1
ATOM 726 N N . GLN A 1 88 ? 4.759 2.327 -32.827 1.00 66.50 88 GLN A N 1
ATOM 727 C CA . GLN A 1 88 ? 3.438 2.880 -33.129 1.00 66.50 88 GLN A CA 1
ATOM 728 C C . GLN A 1 88 ? 2.728 3.445 -31.888 1.00 66.50 88 GLN A C 1
ATOM 730 O O . GLN A 1 88 ? 2.047 4.460 -31.990 1.00 66.50 88 GLN A O 1
ATOM 735 N N . TYR A 1 89 ? 2.917 2.821 -30.723 1.00 66.81 89 TYR A N 1
ATOM 736 C CA . TYR A 1 89 ? 2.305 3.214 -29.445 1.00 66.81 89 TYR A CA 1
ATOM 737 C C . TYR A 1 89 ? 3.363 3.596 -28.409 1.00 66.81 89 TYR A C 1
ATOM 739 O O . TYR A 1 89 ? 3.244 3.229 -27.243 1.00 66.81 89 TYR A O 1
ATOM 747 N N . GLY A 1 90 ? 4.423 4.277 -28.864 1.00 60.94 90 GLY A N 1
ATOM 748 C CA . GLY A 1 90 ? 5.589 4.660 -28.065 1.00 60.94 90 GLY A CA 1
ATOM 749 C C . GLY A 1 90 ? 5.234 5.095 -26.643 1.00 60.94 90 GLY A C 1
ATOM 750 O O . GLY A 1 90 ? 4.170 5.671 -26.410 1.00 60.94 90 GLY A O 1
ATOM 751 N N . PRO A 1 91 ? 6.100 4.778 -25.672 1.00 56.53 91 PRO A N 1
ATOM 752 C CA . PRO A 1 91 ? 5.674 4.585 -24.300 1.00 56.53 91 PRO A CA 1
ATOM 753 C C . PRO A 1 91 ? 5.051 5.871 -23.748 1.00 56.53 91 PRO A C 1
ATOM 755 O O . PRO A 1 91 ? 5.692 6.922 -23.732 1.00 56.53 91 PRO A O 1
ATOM 758 N N . ALA A 1 92 ? 3.786 5.778 -23.327 1.00 58.47 92 ALA A N 1
ATOM 759 C CA . ALA A 1 92 ? 3.012 6.919 -22.859 1.00 58.47 92 ALA A CA 1
ATOM 760 C C . ALA A 1 92 ? 3.658 7.493 -21.588 1.00 58.47 92 ALA A C 1
ATOM 762 O O . ALA A 1 92 ? 3.623 6.861 -20.529 1.00 58.47 92 ALA A O 1
ATOM 763 N N . GLU A 1 93 ? 4.305 8.650 -21.729 1.00 58.91 93 GLU A N 1
ATOM 764 C CA . GLU A 1 93 ? 4.731 9.513 -20.627 1.00 58.91 93 GLU A CA 1
ATOM 765 C C . GLU A 1 93 ? 3.505 10.348 -20.231 1.00 58.91 93 GLU A C 1
ATOM 767 O O . GLU A 1 93 ? 3.108 11.258 -20.960 1.00 58.91 93 GLU A O 1
ATOM 772 N N . TRP A 1 94 ? 2.868 9.996 -19.118 1.00 54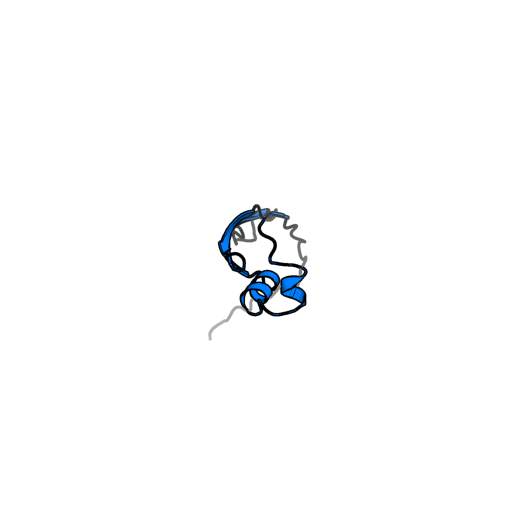.06 94 TRP A N 1
ATOM 773 C CA . TRP A 1 94 ? 1.897 10.833 -18.417 1.00 54.06 94 TRP A CA 1
ATOM 774 C C . TRP A 1 94 ? 2.281 10.893 -16.943 1.00 54.06 94 TRP A C 1
ATOM 776 O O . TRP A 1 94 ? 2.790 9.864 -16.424 1.00 54.06 94 TRP A O 1
#

Radius of gyration: 26.97 Å; chains: 1; bounding box: 42×55×77 Å

Secondary structure (DSSP, 8-state):
-------------------EEEE--EEEEEEE-SSSEEEEEEEEEEEEEES-TT------EEEEEEEEEE-HHHHHHHH-TTSHHHHHS-----

Foldseek 3Di:
DDDDDDDPPDPPPPPPPWDKDKDKDKDKDKADPDLFKIKIKIWIWIQIDTPDPPPPDRPTDIDIDIDIGGRVVQVCCVVCVPDPVCVVCPRDDD

pLDDT: mean 71.71, std 14.12, range [37.72, 93.56]